Protein AF-A0A0S7YQW5-F1 (afdb_monomer)

Nearest PDB structures (foldseek):
  6kkk-assembly3_C  TM=7.101E-01  e=3.146E+00  Escherichia coli K-12

Structure (mmCIF, N/CA/C/O back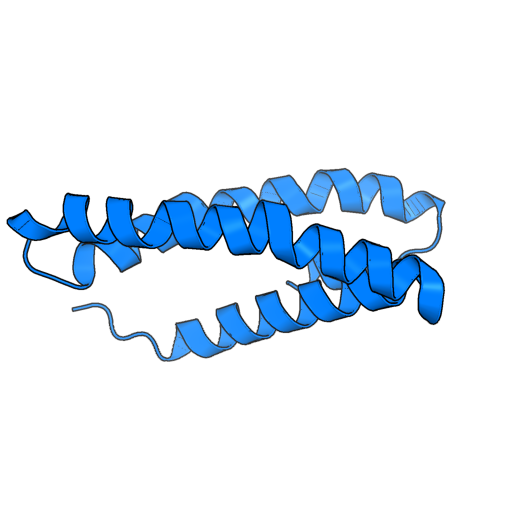bone):
data_AF-A0A0S7YQW5-F1
#
_entry.id   AF-A0A0S7YQW5-F1
#
loop_
_atom_site.group_PDB
_atom_site.id
_atom_site.type_symbol
_atom_site.label_atom_id
_atom_site.label_alt_id
_atom_site.label_comp_id
_atom_site.label_asym_id
_atom_site.label_entity_id
_atom_site.label_seq_id
_atom_site.pdbx_PDB_ins_code
_atom_site.Cartn_x
_atom_site.Cartn_y
_atom_site.Cartn_z
_atom_site.occupancy
_atom_site.B_iso_or_equiv
_atom_site.auth_seq_id
_atom_site.auth_comp_id
_atom_site.auth_asym_id
_atom_site.auth_atom_id
_atom_site.pdbx_PDB_model_num
ATOM 1 N N . GLY A 1 1 ? -4.977 -1.452 -5.600 1.00 94.31 1 GLY A N 1
ATOM 2 C CA . GLY A 1 1 ? -4.272 -2.709 -5.899 1.00 94.31 1 GLY A CA 1
ATOM 3 C C . GLY A 1 1 ? -4.097 -2.841 -7.389 1.00 94.31 1 GLY A C 1
ATOM 4 O O . GLY A 1 1 ? -3.115 -2.341 -7.913 1.00 94.31 1 GLY A O 1
ATOM 5 N N . ILE A 1 2 ? -5.094 -3.399 -8.074 1.00 95.75 2 ILE A N 1
ATOM 6 C CA . ILE A 1 2 ? -5.081 -3.626 -9.531 1.00 95.75 2 ILE A CA 1
ATOM 7 C C . ILE A 1 2 ? -4.706 -2.366 -10.329 1.00 95.75 2 ILE A C 1
ATOM 9 O O . ILE A 1 2 ? -3.815 -2.429 -11.166 1.00 95.75 2 ILE A O 1
ATOM 13 N N . THR A 1 3 ? -5.297 -1.206 -10.022 1.00 95.12 3 THR A N 1
ATOM 14 C CA . THR A 1 3 ? -4.968 0.055 -10.716 1.00 95.12 3 THR A CA 1
ATOM 15 C C . THR A 1 3 ? -3.536 0.546 -10.480 1.00 95.12 3 THR A C 1
ATOM 17 O O . THR A 1 3 ? -2.937 1.179 -11.345 1.00 95.12 3 THR A O 1
ATOM 20 N N . THR A 1 4 ? -2.949 0.215 -9.330 1.00 96.38 4 THR A N 1
ATOM 21 C CA . THR A 1 4 ? -1.532 0.462 -9.037 1.00 96.38 4 THR A CA 1
ATOM 22 C C . THR A 1 4 ? -0.645 -0.483 -9.851 1.00 96.38 4 THR A C 1
ATOM 24 O O . THR A 1 4 ? 0.324 -0.034 -10.450 1.00 96.38 4 THR A O 1
ATOM 27 N N . ILE A 1 5 ? -1.008 -1.768 -9.961 1.00 96.81 5 ILE A N 1
ATOM 28 C CA . ILE A 1 5 ? -0.292 -2.737 -10.810 1.00 96.81 5 ILE A CA 1
ATOM 29 C C . ILE A 1 5 ? -0.315 -2.277 -12.271 1.00 96.81 5 ILE A C 1
ATOM 31 O O . ILE A 1 5 ? 0.729 -2.223 -12.917 1.00 96.81 5 ILE A O 1
ATOM 35 N N . SER A 1 6 ? -1.486 -1.873 -12.778 1.00 93.69 6 SER A N 1
ATOM 36 C CA . SER A 1 6 ? -1.608 -1.388 -14.154 1.00 93.69 6 SER A CA 1
ATOM 37 C C . SER A 1 6 ? -0.763 -0.146 -14.419 1.00 93.69 6 SER A C 1
ATOM 39 O O . SER A 1 6 ? -0.312 0.026 -15.540 1.00 93.69 6 SER A O 1
ATOM 41 N N . MET A 1 7 ? -0.508 0.699 -13.415 1.00 93.88 7 MET A N 1
ATOM 42 C CA . MET A 1 7 ? 0.361 1.871 -13.567 1.00 93.88 7 MET A CA 1
ATOM 43 C C . MET A 1 7 ? 1.816 1.476 -13.846 1.00 93.88 7 MET A C 1
ATOM 45 O O . MET A 1 7 ? 2.458 2.108 -14.677 1.00 93.88 7 MET A O 1
ATOM 49 N N . GLY A 1 8 ? 2.318 0.420 -13.198 1.00 93.88 8 GLY A N 1
ATOM 50 C CA . GLY A 1 8 ? 3.659 -0.108 -13.466 1.00 93.88 8 GLY A CA 1
ATOM 51 C C . GLY A 1 8 ? 3.763 -0.861 -14.798 1.00 93.88 8 GLY A C 1
ATOM 52 O O . GLY A 1 8 ? 4.820 -0.854 -15.417 1.00 93.88 8 GLY A O 1
ATOM 53 N N . ALA A 1 9 ? 2.669 -1.473 -15.264 1.00 93.25 9 ALA A N 1
ATOM 54 C CA . ALA A 1 9 ? 2.620 -2.191 -16.543 1.00 93.25 9 ALA A CA 1
ATOM 55 C C . ALA A 1 9 ? 2.258 -1.301 -17.752 1.00 93.25 9 ALA A C 1
ATOM 57 O O . ALA A 1 9 ? 2.402 -1.723 -18.901 1.00 93.25 9 ALA A O 1
ATOM 58 N N . ALA A 1 10 ? 1.745 -0.090 -17.517 1.00 91.62 10 ALA A N 1
ATOM 59 C CA . ALA A 1 10 ? 1.245 0.790 -18.565 1.00 91.62 10 ALA A CA 1
ATOM 60 C C . ALA A 1 10 ? 2.387 1.377 -19.419 1.00 91.62 10 ALA A C 1
ATOM 62 O O . ALA A 1 10 ? 3.375 1.875 -18.877 1.00 91.62 10 ALA A O 1
ATOM 63 N N . PRO A 1 11 ? 2.244 1.421 -20.757 1.00 86.62 11 PRO A N 1
ATOM 64 C CA . PRO A 1 11 ? 3.191 2.130 -21.610 1.00 86.62 11 PRO A CA 1
ATOM 65 C C . PRO A 1 11 ? 3.033 3.651 -21.455 1.00 86.62 11 PRO A C 1
ATOM 67 O O . PRO A 1 11 ? 1.938 4.138 -21.177 1.00 86.62 11 PRO A O 1
ATOM 70 N N . GLY A 1 12 ? 4.109 4.415 -21.686 1.00 82.38 12 GLY A N 1
ATOM 71 C CA . GLY A 1 12 ? 4.283 5.807 -21.222 1.00 82.38 12 GLY A CA 1
ATOM 72 C C . GLY A 1 12 ? 3.080 6.759 -21.337 1.00 82.38 12 GLY A C 1
ATOM 73 O O . GLY A 1 12 ? 2.796 7.490 -20.393 1.00 82.38 12 GLY A O 1
ATOM 74 N N . ARG A 1 13 ? 2.306 6.724 -22.433 1.00 86.69 13 ARG A N 1
ATOM 75 C CA . ARG A 1 13 ? 1.114 7.588 -22.595 1.00 86.69 13 ARG A CA 1
ATOM 76 C C . ARG A 1 13 ? -0.028 7.272 -21.613 1.00 86.69 13 ARG A C 1
ATOM 78 O O . ARG A 1 13 ? -0.799 8.156 -21.263 1.00 86.69 13 ARG A O 1
ATOM 85 N N . TRP A 1 14 ? -0.150 6.015 -21.189 1.00 89.94 14 TRP A N 1
ATOM 86 C CA . TRP A 1 14 ? -1.216 5.531 -20.306 1.00 89.94 14 TRP A CA 1
ATOM 87 C C . TRP A 1 14 ? -0.882 5.702 -18.825 1.00 89.94 14 TRP A C 1
ATOM 89 O O . TRP A 1 14 ? -1.793 5.736 -17.999 1.00 89.94 14 TRP A O 1
ATOM 99 N N . VAL A 1 15 ? 0.402 5.871 -18.491 1.00 89.94 15 VAL A N 1
ATOM 100 C CA . VAL A 1 15 ? 0.850 6.142 -17.118 1.00 89.94 15 VAL A CA 1
ATOM 101 C C . VAL A 1 15 ? 0.200 7.418 -16.593 1.00 89.94 15 VAL A C 1
ATOM 103 O O . VAL A 1 15 ? -0.288 7.424 -15.469 1.00 89.94 15 VAL A O 1
ATOM 106 N N . LEU A 1 16 ? 0.097 8.462 -17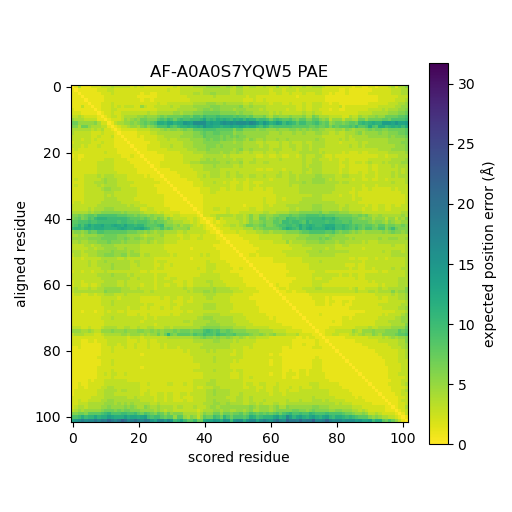.425 1.00 89.94 16 LEU A N 1
ATOM 107 C CA . LEU A 1 16 ? -0.553 9.717 -17.047 1.00 89.94 16 LEU A CA 1
ATOM 108 C C . LEU A 1 16 ? -1.996 9.488 -16.579 1.00 89.94 16 LEU A C 1
ATOM 110 O O . LEU A 1 16 ? -2.364 9.902 -15.485 1.00 89.94 16 LEU A O 1
ATOM 114 N N . ALA A 1 17 ? -2.794 8.769 -17.371 1.00 90.19 17 ALA A N 1
ATOM 115 C CA . ALA A 1 17 ? -4.167 8.435 -17.004 1.00 90.19 17 ALA A CA 1
ATOM 116 C C . ALA A 1 17 ? -4.224 7.595 -15.716 1.00 90.19 17 ALA A C 1
ATOM 118 O O . ALA A 1 17 ? -5.025 7.877 -14.825 1.00 90.19 17 ALA A O 1
ATOM 119 N N . ALA A 1 18 ? -3.342 6.599 -15.579 1.00 90.06 18 ALA A N 1
ATOM 120 C CA . ALA A 1 18 ? -3.276 5.754 -14.390 1.00 90.06 18 ALA A CA 1
ATOM 121 C C . ALA A 1 18 ? -2.932 6.548 -13.116 1.00 90.06 18 ALA A C 1
ATOM 123 O O . ALA A 1 18 ? -3.531 6.295 -12.071 1.00 90.06 18 ALA A O 1
ATOM 124 N N . VAL A 1 19 ? -2.029 7.532 -13.201 1.00 91.00 19 VAL A N 1
ATOM 125 C CA . VAL A 1 19 ? -1.636 8.413 -12.085 1.00 91.00 19 VAL A CA 1
ATOM 126 C C . VAL A 1 19 ? -2.808 9.255 -11.577 1.00 91.00 19 VAL A C 1
ATOM 128 O O . VAL A 1 19 ? -2.875 9.522 -10.382 1.00 91.00 19 VAL A O 1
ATOM 131 N N . PHE A 1 20 ? -3.769 9.616 -12.432 1.00 92.69 20 PHE A N 1
ATOM 132 C CA . PHE A 1 20 ? -4.996 10.292 -11.993 1.00 92.69 20 PHE A CA 1
ATOM 133 C C . PHE A 1 20 ? -6.052 9.319 -11.458 1.00 92.69 20 PHE A C 1
ATOM 135 O O . PHE A 1 20 ? -6.658 9.574 -10.419 1.00 92.69 20 PHE A O 1
ATOM 142 N N . VAL A 1 21 ? -6.268 8.184 -12.129 1.00 93.12 21 VAL A N 1
ATOM 143 C CA . VAL A 1 21 ? -7.302 7.202 -11.746 1.00 93.12 21 VAL A CA 1
ATOM 144 C C . VAL A 1 21 ? -6.981 6.510 -10.420 1.00 93.12 21 VAL A C 1
ATOM 146 O O . VAL A 1 21 ? -7.876 6.235 -9.620 1.00 93.12 21 VAL A O 1
ATOM 149 N N . GLN A 1 22 ? -5.711 6.207 -10.165 1.00 95.06 22 GLN A N 1
ATOM 150 C CA . GLN A 1 22 ? -5.310 5.470 -8.972 1.00 95.06 22 GLN A CA 1
ATOM 151 C C . GLN A 1 22 ? -5.685 6.178 -7.652 1.00 95.06 22 GLN A C 1
ATOM 153 O O . GLN A 1 22 ? -6.311 5.512 -6.821 1.00 95.06 22 GLN A O 1
ATOM 158 N N . PRO A 1 23 ? -5.394 7.476 -7.430 1.00 93.88 23 PRO A N 1
ATOM 159 C CA . PRO A 1 23 ? -5.777 8.172 -6.201 1.00 93.88 23 PRO A CA 1
ATOM 160 C C . PRO A 1 23 ? -7.294 8.364 -6.060 1.00 93.88 23 PRO A C 1
ATOM 162 O O . PRO A 1 23 ? -7.804 8.248 -4.944 1.00 93.88 23 PRO A O 1
ATOM 165 N N . LEU A 1 24 ? -8.026 8.563 -7.169 1.00 94.88 24 LEU A N 1
ATOM 166 C CA . LEU A 1 24 ? -9.499 8.630 -7.180 1.00 94.88 24 LEU A CA 1
ATOM 167 C C . LEU A 1 24 ? -10.130 7.370 -6.574 1.00 94.88 24 LEU A C 1
ATOM 169 O O . LEU A 1 24 ? -11.100 7.457 -5.830 1.00 94.88 24 LEU A O 1
ATOM 173 N N . LEU A 1 25 ? -9.564 6.198 -6.860 1.00 93.81 25 LEU A N 1
ATOM 174 C CA . LEU A 1 25 ? -10.039 4.934 -6.297 1.00 93.81 25 LEU A CA 1
ATOM 175 C C . LEU A 1 25 ? -9.465 4.664 -4.905 1.00 93.81 25 LEU A C 1
ATOM 177 O O . LEU A 1 25 ? -10.146 4.094 -4.055 1.00 93.81 25 LEU A O 1
ATOM 181 N N . ALA A 1 26 ? -8.214 5.057 -4.659 1.00 93.56 26 ALA A N 1
ATOM 182 C CA . ALA A 1 26 ? -7.566 4.840 -3.371 1.00 93.56 26 ALA A CA 1
ATOM 183 C C . ALA A 1 26 ? -8.275 5.594 -2.241 1.00 93.56 26 ALA A C 1
ATOM 185 O O . ALA A 1 26 ? -8.432 5.044 -1.153 1.00 93.56 26 ALA A O 1
ATOM 186 N N . VAL A 1 27 ? -8.757 6.817 -2.492 1.00 94.69 27 VAL A N 1
ATOM 187 C CA . VAL A 1 27 ? -9.419 7.619 -1.453 1.00 94.69 27 VAL A CA 1
ATOM 188 C C . VAL A 1 27 ? -10.730 6.986 -0.966 1.00 94.69 27 VAL A C 1
ATOM 190 O O . VAL A 1 27 ? -11.097 7.131 0.200 1.00 94.69 27 VAL A O 1
ATOM 193 N N . CYS A 1 28 ? -11.403 6.195 -1.806 1.00 94.00 28 CYS A N 1
ATOM 194 C CA . CYS A 1 28 ? -12.608 5.459 -1.419 1.00 94.00 28 CYS A CA 1
ATOM 195 C C . CYS A 1 28 ? -12.349 4.410 -0.325 1.00 94.00 28 CYS A C 1
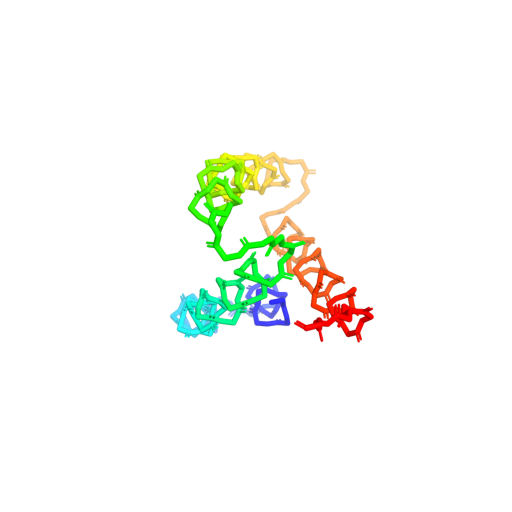ATOM 197 O O . CYS A 1 28 ? -13.291 3.952 0.320 1.00 94.00 28 CYS A O 1
ATOM 199 N N . PHE A 1 29 ? -11.087 4.045 -0.076 1.00 91.75 29 PHE A N 1
ATOM 200 C CA . PHE A 1 29 ? -10.731 3.168 1.032 1.00 91.75 29 PHE A CA 1
ATOM 201 C C . PHE A 1 29 ? -10.918 3.840 2.398 1.00 91.75 29 PHE A C 1
ATOM 203 O O . PHE A 1 29 ? -11.277 3.148 3.346 1.00 91.75 29 PHE A O 1
ATOM 210 N N . PHE A 1 30 ? -10.724 5.161 2.527 1.00 90.69 30 PHE A N 1
ATOM 211 C CA . PHE A 1 30 ? -10.768 5.825 3.838 1.00 90.69 30 PHE A CA 1
ATOM 212 C C . PHE A 1 30 ? -12.114 5.635 4.560 1.00 90.69 30 PHE A C 1
ATOM 214 O O . PHE A 1 30 ? -12.089 5.173 5.703 1.00 90.69 30 PHE A O 1
ATOM 221 N N . PRO A 1 31 ? -13.287 5.888 3.938 1.00 93.19 31 PRO A N 1
ATOM 222 C CA . PRO A 1 31 ? -14.572 5.641 4.594 1.00 93.19 31 PRO A CA 1
ATOM 223 C C . PRO A 1 31 ? -14.755 4.183 5.041 1.00 93.19 31 PRO A C 1
ATOM 225 O O . PRO A 1 31 ? -15.149 3.931 6.179 1.00 93.19 31 PRO A O 1
ATOM 228 N N . ALA A 1 32 ? -14.432 3.218 4.175 1.00 93.25 32 ALA A N 1
ATOM 229 C CA . ALA A 1 32 ? -14.581 1.795 4.477 1.00 93.25 32 ALA A CA 1
ATOM 230 C C . ALA A 1 32 ? -13.614 1.328 5.580 1.00 93.25 32 ALA A C 1
ATOM 232 O O . ALA A 1 32 ? -14.016 0.625 6.508 1.00 93.25 32 ALA A O 1
ATOM 233 N N . GLY A 1 33 ? -12.353 1.760 5.516 1.00 93.38 33 GLY A N 1
ATOM 234 C CA . GLY A 1 33 ? -11.322 1.451 6.501 1.00 93.38 33 GLY A CA 1
ATOM 235 C C . GLY A 1 33 ? -11.649 2.024 7.878 1.00 93.38 33 GLY A C 1
ATOM 236 O O . GLY A 1 33 ? -11.574 1.305 8.872 1.00 93.38 33 GLY A O 1
ATOM 237 N N . PHE A 1 34 ? -12.097 3.281 7.954 1.00 92.88 34 PHE A N 1
ATOM 238 C CA . PHE A 1 34 ? -12.529 3.877 9.221 1.00 92.88 34 PHE A CA 1
ATOM 239 C C . PHE A 1 34 ? -13.783 3.210 9.787 1.00 92.88 34 PHE A C 1
ATOM 241 O O . PHE A 1 34 ? -13.860 2.984 10.997 1.00 92.88 34 PHE A O 1
ATOM 248 N N . ALA A 1 35 ? -14.742 2.838 8.933 1.00 92.94 35 ALA A N 1
ATOM 249 C CA . ALA A 1 35 ? -15.913 2.083 9.362 1.00 92.94 35 ALA A CA 1
ATOM 250 C C . ALA A 1 35 ? -15.509 0.740 9.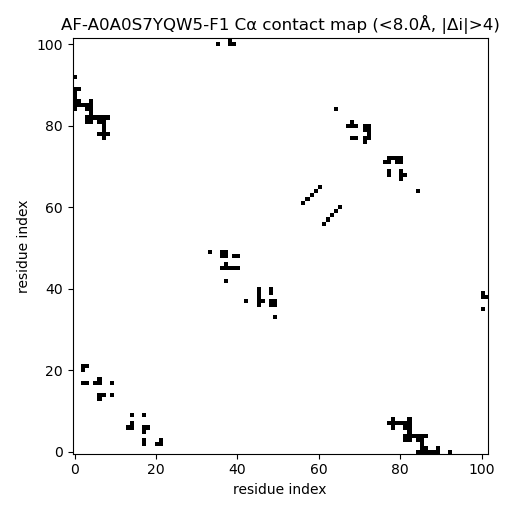989 1.00 92.94 35 ALA A C 1
ATOM 252 O O . ALA A 1 35 ? -15.980 0.417 11.081 1.00 92.94 35 ALA A O 1
ATOM 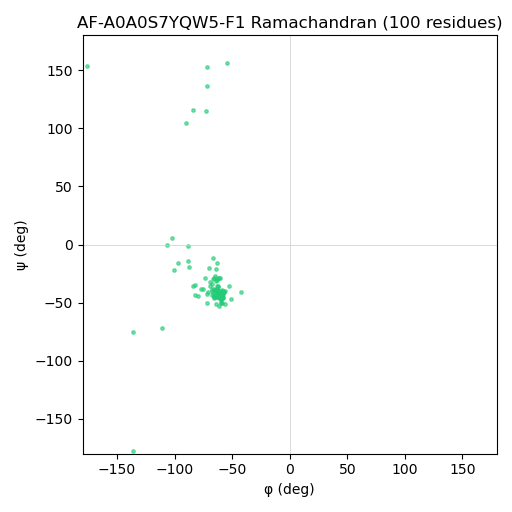253 N N . ALA A 1 36 ? -14.591 -0.000 9.360 1.00 93.25 36 ALA A N 1
ATOM 254 C CA . ALA A 1 36 ? -14.053 -1.240 9.913 1.00 93.25 36 ALA A CA 1
ATOM 255 C C . ALA A 1 36 ? -13.321 -1.007 11.247 1.00 93.25 36 ALA A C 1
ATOM 257 O O . ALA A 1 36 ? -13.585 -1.699 12.230 1.00 93.25 36 ALA A O 1
ATOM 258 N N . LEU A 1 37 ? -12.467 0.018 11.316 1.00 92.44 37 LEU A N 1
ATOM 259 C CA . LEU A 1 37 ? -11.686 0.345 12.510 1.00 92.44 37 LEU A CA 1
ATOM 260 C C . LEU A 1 37 ? -12.570 0.712 13.712 1.00 92.44 37 LEU A C 1
ATOM 262 O O . LEU A 1 37 ? -12.288 0.321 14.844 1.00 92.44 37 LEU A O 1
ATOM 266 N N . SER A 1 38 ? -13.697 1.386 13.464 1.00 91.25 38 SER A N 1
ATOM 267 C CA . SER A 1 38 ? -14.674 1.757 14.495 1.00 91.25 38 SER A CA 1
ATOM 268 C C . SER A 1 38 ? -15.406 0.569 15.142 1.00 91.25 38 SER A C 1
ATOM 270 O O . SER A 1 38 ? -16.090 0.752 16.154 1.00 91.25 38 SER A O 1
ATOM 272 N N . ARG A 1 39 ? -15.277 -0.634 14.563 1.00 91.44 39 ARG A N 1
ATOM 273 C CA . ARG A 1 39 ? -15.914 -1.878 15.028 1.00 91.44 39 ARG A CA 1
ATOM 274 C C . ARG A 1 39 ? -14.941 -2.859 15.687 1.00 91.44 39 ARG A C 1
ATOM 276 O O . ARG A 1 39 ? -15.368 -3.919 16.128 1.00 91.44 39 ARG A O 1
ATOM 283 N N . ILE A 1 40 ? -13.650 -2.527 15.773 1.00 89.94 40 ILE A N 1
ATOM 284 C CA . ILE A 1 40 ? -12.647 -3.412 16.394 1.00 89.94 40 ILE A CA 1
ATOM 285 C C . ILE A 1 40 ? -12.842 -3.516 17.913 1.00 89.94 40 ILE A C 1
ATOM 287 O O . ILE A 1 40 ? -12.622 -4.576 18.492 1.00 89.94 40 ILE A O 1
ATOM 291 N N . GLY A 1 41 ? -13.251 -2.424 18.561 1.00 86.75 41 GLY A N 1
ATOM 292 C CA . GLY A 1 41 ? -13.431 -2.356 20.010 1.00 86.75 41 GLY A CA 1
ATOM 293 C C . GLY A 1 41 ? -14.724 -1.645 20.418 1.00 86.75 41 GLY A C 1
ATOM 294 O O . GLY A 1 41 ? -15.504 -1.230 19.555 1.00 86.75 41 GLY A O 1
ATOM 295 N N . PRO A 1 42 ? -14.964 -1.490 21.732 1.00 88.44 42 PRO A N 1
ATOM 296 C CA . PRO A 1 42 ? -16.115 -0.761 22.258 1.00 88.44 42 PRO A CA 1
ATOM 297 C C . PRO A 1 42 ? -16.214 0.666 21.705 1.00 88.44 42 PRO A C 1
ATOM 299 O O . PRO A 1 42 ? -15.215 1.284 21.335 1.00 88.44 42 PRO A O 1
ATOM 302 N N . SER A 1 43 ? -17.419 1.241 21.711 1.00 87.50 43 SER A N 1
ATOM 303 C CA . SER A 1 43 ? -17.670 2.602 21.207 1.00 87.50 43 SER A CA 1
ATOM 304 C C . SER A 1 43 ? -16.739 3.659 21.815 1.00 87.50 43 SER A C 1
ATOM 306 O O . SER A 1 43 ? -16.296 4.558 21.100 1.00 87.50 43 SER A O 1
ATOM 308 N N . GLY A 1 44 ? -16.381 3.512 23.095 1.00 90.81 44 GLY A N 1
ATOM 309 C CA . GLY A 1 44 ? -15.460 4.406 23.801 1.00 90.81 44 GLY A CA 1
ATOM 310 C C . GLY A 1 44 ? -13.992 4.323 23.357 1.00 90.81 44 GLY A C 1
ATOM 311 O O . GLY A 1 44 ? -13.251 5.276 23.568 1.00 90.81 44 GLY A O 1
ATOM 312 N N . SER A 1 45 ? -13.555 3.235 22.709 1.00 92.06 45 SER A N 1
ATOM 313 C CA . SER A 1 45 ? -12.156 3.050 22.286 1.00 92.06 45 SER A CA 1
ATOM 314 C C . SER A 1 45 ? -11.920 3.310 20.795 1.00 92.06 45 SER A C 1
ATOM 316 O O . SER A 1 45 ? -10.813 3.098 20.302 1.00 92.06 45 SER A O 1
ATOM 318 N N . ARG A 1 46 ? -12.934 3.770 20.052 1.00 92.19 46 ARG A N 1
ATOM 319 C CA . ARG A 1 46 ? -12.830 4.025 18.603 1.00 92.19 46 ARG A CA 1
ATOM 320 C C . ARG A 1 46 ? -11.741 5.039 18.264 1.00 92.19 46 ARG A C 1
ATOM 322 O O . ARG A 1 46 ? -10.922 4.783 17.387 1.00 92.19 46 ARG A O 1
ATOM 329 N N . ASN A 1 47 ? -11.696 6.151 19.000 1.00 92.31 47 ASN A N 1
ATOM 330 C CA . ASN A 1 47 ? -10.680 7.187 18.799 1.00 92.31 47 ASN A CA 1
ATOM 331 C C . ASN A 1 47 ? -9.272 6.656 19.090 1.00 92.31 47 ASN A C 1
ATOM 333 O O . ASN A 1 47 ? -8.340 6.998 18.375 1.00 92.31 47 ASN A O 1
ATOM 337 N N . LEU A 1 48 ? -9.120 5.767 20.077 1.00 93.44 48 LEU A N 1
ATOM 338 C CA . LEU A 1 48 ? -7.840 5.118 20.362 1.00 93.44 48 LEU A CA 1
ATOM 339 C C . LEU A 1 48 ? -7.405 4.203 19.207 1.00 93.44 48 LEU A C 1
ATOM 341 O O . LEU A 1 48 ? -6.254 4.265 18.783 1.00 93.44 48 LEU A O 1
ATOM 345 N N . ALA A 1 49 ? -8.323 3.402 18.655 1.00 93.19 49 ALA A N 1
ATOM 346 C CA . ALA A 1 49 ? -8.032 2.547 17.503 1.00 93.19 49 ALA A CA 1
ATOM 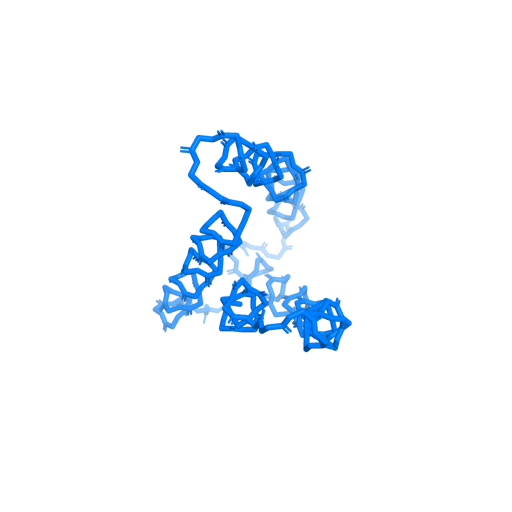347 C C . ALA A 1 49 ? -7.571 3.368 16.286 1.00 93.19 49 ALA A C 1
ATOM 349 O O . ALA A 1 49 ? -6.571 3.025 15.653 1.00 93.19 49 ALA A O 1
ATOM 350 N N . VAL A 1 50 ? -8.248 4.487 15.999 1.00 93.81 50 VAL A N 1
ATOM 351 C CA . VAL A 1 50 ? -7.856 5.437 14.942 1.00 93.81 50 VAL A CA 1
ATOM 352 C C . VAL A 1 50 ? -6.473 6.026 15.219 1.00 93.81 50 VAL A C 1
ATOM 354 O O . VAL A 1 50 ? -5.589 5.921 14.368 1.00 93.81 50 VAL A O 1
ATOM 357 N N . SER A 1 51 ? -6.255 6.583 16.410 1.00 94.19 51 SER A N 1
ATOM 358 C CA . SER A 1 51 ? -5.002 7.254 16.768 1.00 94.19 51 SER A CA 1
ATOM 359 C C . SER A 1 51 ? -3.786 6.332 16.767 1.00 94.19 51 SER A C 1
ATOM 361 O O . SER A 1 51 ? -2.689 6.801 16.497 1.00 94.19 51 SER A O 1
ATOM 363 N N . LEU A 1 52 ? -3.950 5.035 17.040 1.00 94.25 52 LEU A N 1
ATOM 364 C CA . LEU A 1 52 ? -2.847 4.071 16.961 1.00 94.25 52 LEU A CA 1
ATOM 365 C C . LEU A 1 52 ? -2.600 3.583 15.529 1.00 94.25 52 LEU A C 1
ATOM 367 O O . LEU A 1 52 ? -1.458 3.355 15.139 1.00 94.25 52 LEU A O 1
ATOM 371 N N . THR A 1 53 ? -3.657 3.439 14.731 1.00 94.94 53 THR A N 1
ATOM 372 C CA . THR A 1 53 ? -3.548 2.863 13.384 1.00 94.94 53 THR A CA 1
ATOM 373 C C . THR A 1 53 ? -3.025 3.872 12.369 1.00 94.94 53 THR A C 1
ATOM 375 O O . THR A 1 53 ? -2.166 3.543 11.553 1.00 94.94 53 THR A O 1
ATOM 378 N N . ILE A 1 54 ? -3.534 5.105 12.398 1.00 95.06 54 ILE A N 1
ATOM 379 C CA . ILE A 1 54 ? -3.270 6.089 11.344 1.00 95.06 54 ILE A CA 1
ATOM 380 C C . ILE A 1 54 ? -1.798 6.522 11.281 1.00 95.06 54 ILE A C 1
ATOM 382 O O . ILE A 1 54 ? -1.248 6.486 10.182 1.00 95.06 54 ILE A O 1
ATOM 386 N N . PRO A 1 55 ? -1.101 6.840 12.387 1.00 95.94 55 PRO A N 1
ATOM 387 C CA . PRO A 1 55 ? 0.322 7.179 12.326 1.00 95.94 55 PRO A CA 1
ATOM 388 C C . PRO A 1 55 ? 1.171 6.063 11.714 1.00 95.94 55 PRO A C 1
ATOM 390 O O . PRO A 1 55 ? 2.006 6.326 10.852 1.00 95.94 55 PRO A O 1
ATOM 393 N N . ILE A 1 56 ? 0.912 4.807 12.092 1.00 96.44 56 ILE A N 1
ATOM 394 C CA . ILE A 1 56 ? 1.616 3.644 11.536 1.00 96.44 56 ILE A CA 1
ATOM 395 C C . ILE A 1 56 ? 1.300 3.501 10.043 1.00 96.44 56 ILE A C 1
ATOM 397 O O . ILE A 1 56 ? 2.209 3.306 9.238 1.00 96.44 56 ILE A O 1
ATOM 401 N N . ALA A 1 57 ? 0.032 3.657 9.652 1.00 95.00 57 ALA A N 1
ATOM 402 C CA . ALA A 1 57 ? -0.371 3.610 8.251 1.00 95.00 57 ALA A CA 1
ATOM 403 C C . ALA A 1 57 ? 0.322 4.695 7.407 1.00 95.00 57 ALA A C 1
ATOM 405 O O . ALA A 1 57 ? 0.759 4.404 6.296 1.00 95.00 57 ALA A O 1
ATOM 406 N N . PHE A 1 58 ? 0.480 5.916 7.930 1.00 94.00 58 PHE A N 1
ATOM 407 C CA . PHE A 1 58 ? 1.197 6.999 7.249 1.00 94.00 58 PHE A CA 1
ATOM 408 C C . PHE A 1 58 ? 2.708 6.763 7.186 1.00 94.00 58 PHE A C 1
ATOM 410 O O . PHE A 1 58 ? 3.305 6.997 6.138 1.00 94.00 58 PHE A O 1
ATOM 417 N N . LEU A 1 59 ? 3.332 6.259 8.254 1.00 97.12 59 LEU A N 1
ATOM 418 C CA . LEU A 1 59 ? 4.758 5.912 8.244 1.00 97.12 59 LEU A CA 1
ATOM 419 C C . LEU A 1 59 ? 5.063 4.819 7.214 1.00 97.12 59 LEU A C 1
ATOM 421 O O . LEU A 1 59 ? 6.030 4.923 6.458 1.00 97.12 59 LEU A O 1
ATOM 425 N N . LEU A 1 60 ? 4.219 3.789 7.139 1.00 96.19 60 LEU A N 1
ATOM 426 C CA . LEU A 1 60 ? 4.385 2.715 6.164 1.00 96.19 60 LEU A CA 1
ATOM 427 C C . LEU A 1 60 ? 4.045 3.182 4.745 1.00 96.19 60 LEU A C 1
ATOM 429 O O . LEU A 1 60 ? 4.840 2.988 3.830 1.00 96.19 60 LEU A O 1
ATOM 433 N N . GLY A 1 61 ? 2.887 3.813 4.552 1.00 94.56 61 GLY A N 1
ATOM 434 C CA . GLY A 1 61 ? 2.384 4.196 3.233 1.00 94.56 61 GLY A CA 1
ATOM 435 C C . GLY A 1 61 ? 3.085 5.406 2.616 1.00 94.56 61 GLY A C 1
ATOM 436 O O . GLY A 1 61 ? 3.319 5.419 1.414 1.00 94.56 61 GLY A O 1
ATOM 437 N N . GLY A 1 62 ? 3.422 6.414 3.421 1.00 93.06 62 GLY A N 1
ATOM 438 C CA . GLY A 1 62 ? 4.091 7.643 2.982 1.00 93.06 62 GLY A CA 1
ATOM 439 C C . GLY A 1 62 ? 5.609 7.640 3.172 1.00 93.06 62 GLY A C 1
ATOM 440 O O . GLY A 1 62 ? 6.284 8.466 2.569 1.00 93.06 62 GLY A O 1
ATOM 441 N N . GLY A 1 63 ? 6.151 6.726 3.984 1.00 95.56 63 GLY A N 1
ATOM 442 C CA . GLY A 1 63 ? 7.591 6.590 4.224 1.00 95.56 63 GLY A CA 1
ATOM 443 C C . GLY A 1 63 ? 8.168 5.311 3.622 1.00 95.56 63 GLY A C 1
ATOM 444 O O . GLY A 1 63 ? 8.878 5.354 2.620 1.00 95.56 63 GLY A O 1
ATOM 445 N N . ALA A 1 64 ? 7.853 4.158 4.218 1.00 97.19 64 ALA A N 1
ATOM 446 C CA . ALA A 1 64 ? 8.472 2.884 3.840 1.00 97.19 64 ALA A CA 1
ATOM 447 C C . ALA A 1 64 ? 8.180 2.476 2.385 1.00 97.19 64 ALA A C 1
ATOM 449 O O . ALA A 1 64 ? 9.081 2.019 1.685 1.00 97.19 64 ALA A O 1
ATOM 450 N N . VAL A 1 65 ? 6.942 2.658 1.916 1.00 97.50 65 VAL A N 1
ATOM 451 C CA . VAL A 1 65 ? 6.532 2.315 0.547 1.00 97.50 65 VAL A CA 1
ATOM 452 C C . VAL A 1 65 ? 7.275 3.159 -0.501 1.00 97.50 65 VAL A C 1
ATOM 454 O O . VAL A 1 65 ? 7.867 2.556 -1.397 1.00 97.50 65 VAL A O 1
ATOM 457 N N . PRO A 1 66 ? 7.331 4.504 -0.414 1.00 96.56 66 PRO A N 1
ATOM 458 C CA . PRO A 1 66 ? 8.150 5.304 -1.324 1.00 96.56 66 PRO A CA 1
ATOM 459 C C . PRO A 1 66 ? 9.634 4.936 -1.290 1.00 96.56 66 PRO A C 1
ATOM 461 O O . PRO A 1 66 ? 10.235 4.800 -2.353 1.00 96.56 66 PRO A O 1
ATOM 464 N N . SER A 1 67 ? 10.207 4.696 -0.106 1.00 97.75 67 SER A N 1
ATOM 465 C CA . SER A 1 67 ? 11.603 4.253 0.021 1.00 97.75 67 SER A CA 1
ATOM 466 C C . SER A 1 67 ? 11.850 2.909 -0.669 1.00 97.75 67 SER A C 1
ATOM 468 O O . SER A 1 67 ? 12.847 2.755 -1.369 1.00 97.75 67 SER A O 1
ATOM 470 N N . LEU A 1 68 ? 10.930 1.948 -0.526 1.00 97.75 68 LEU A N 1
ATOM 471 C CA . LEU A 1 68 ? 10.996 0.658 -1.214 1.00 97.75 68 LEU A CA 1
ATOM 472 C C . LEU A 1 68 ? 10.915 0.824 -2.736 1.00 97.75 68 LEU A C 1
ATOM 474 O O . LEU A 1 68 ? 11.697 0.208 -3.455 1.00 97.75 68 LEU A O 1
ATOM 478 N N . ILE A 1 69 ? 9.986 1.648 -3.232 1.00 97.81 69 ILE A N 1
ATOM 479 C CA . ILE A 1 69 ? 9.857 1.922 -4.670 1.00 97.81 69 ILE A CA 1
ATOM 480 C C . ILE A 1 69 ? 11.139 2.574 -5.202 1.00 97.81 69 ILE A C 1
ATOM 482 O O . ILE A 1 69 ? 11.615 2.166 -6.258 1.00 97.81 69 ILE A O 1
ATOM 486 N N . GLY A 1 70 ? 11.706 3.539 -4.471 1.00 97.81 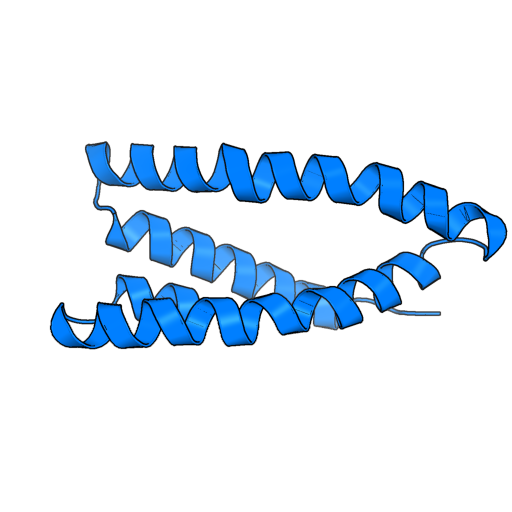70 GLY A N 1
ATOM 487 C CA . GLY A 1 70 ? 12.969 4.191 -4.819 1.00 97.81 70 GLY A CA 1
ATOM 488 C C . GLY A 1 70 ? 14.125 3.196 -4.902 1.00 97.81 70 GLY A C 1
ATOM 489 O O . GLY A 1 70 ? 14.769 3.105 -5.941 1.00 97.81 70 GLY A O 1
ATOM 490 N N . LEU A 1 71 ? 14.301 2.363 -3.870 1.00 98.25 71 LEU A N 1
ATOM 491 C CA . LEU A 1 71 ? 15.323 1.313 -3.856 1.00 98.25 71 LEU A CA 1
ATOM 492 C C . LEU A 1 71 ? 15.153 0.340 -5.031 1.00 98.25 71 LEU A C 1
ATOM 494 O O . LEU A 1 71 ? 16.124 0.001 -5.701 1.00 98.25 71 LEU A O 1
ATOM 498 N N . MET A 1 72 ? 13.922 -0.103 -5.314 1.00 98.06 72 MET A N 1
ATOM 499 C CA . MET A 1 72 ? 13.654 -0.949 -6.480 1.00 98.06 72 MET A CA 1
ATOM 500 C C . MET A 1 72 ? 13.942 -0.231 -7.799 1.00 98.06 72 MET A C 1
ATOM 502 O O . MET A 1 72 ? 14.342 -0.894 -8.751 1.00 98.06 72 MET A O 1
ATOM 506 N N . GLY A 1 73 ? 13.764 1.090 -7.857 1.00 97.75 73 GLY A N 1
ATOM 507 C CA . GLY A 1 73 ? 14.170 1.937 -8.976 1.00 97.75 73 GLY A CA 1
ATOM 508 C C . GLY A 1 73 ? 15.661 1.839 -9.285 1.00 97.75 73 GLY A C 1
ATOM 509 O O . GLY A 1 73 ? 16.013 1.730 -10.458 1.00 97.75 73 GLY A O 1
ATOM 510 N N . ASP A 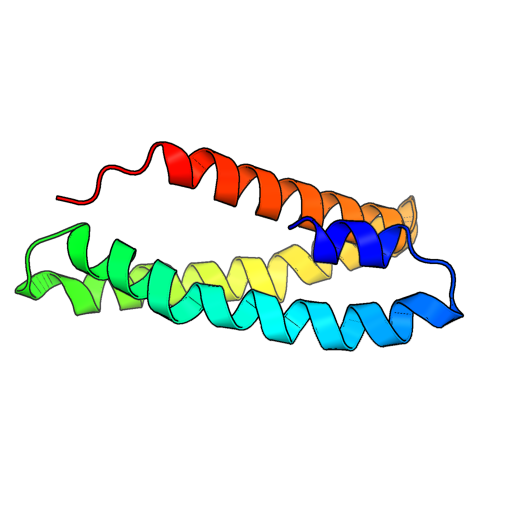1 74 ? 16.497 1.787 -8.248 1.00 97.44 74 ASP A N 1
ATOM 511 C CA . ASP A 1 74 ? 17.955 1.709 -8.378 1.00 97.44 74 ASP A CA 1
ATOM 512 C C . ASP A 1 74 ? 18.450 0.302 -8.751 1.00 97.44 74 ASP A C 1
ATOM 514 O O . ASP A 1 74 ? 19.388 0.166 -9.535 1.00 97.44 74 ASP A O 1
ATOM 518 N N . VAL A 1 75 ? 17.836 -0.755 -8.198 1.00 97.19 75 VAL A N 1
ATOM 519 C CA . VAL A 1 75 ? 18.343 -2.137 -8.352 1.00 97.19 75 VAL A CA 1
ATOM 520 C C . VAL A 1 75 ? 17.620 -2.990 -9.401 1.00 97.19 75 VAL A C 1
ATOM 522 O O . VAL A 1 75 ? 18.179 -3.985 -9.857 1.00 97.19 75 VAL A O 1
ATOM 525 N N . VAL A 1 76 ? 16.376 -2.658 -9.766 1.00 96.06 76 VAL A N 1
ATOM 526 C CA . VAL A 1 76 ? 15.543 -3.458 -10.688 1.00 96.06 76 VAL A CA 1
ATOM 527 C C . VAL A 1 76 ? 14.832 -2.566 -11.708 1.00 96.06 76 VAL A C 1
ATOM 529 O O . VAL A 1 76 ? 15.179 -2.564 -12.883 1.00 96.06 76 VAL A O 1
ATOM 532 N N . SER A 1 77 ? 13.783 -1.860 -11.284 1.00 96.62 77 SER A N 1
ATOM 533 C CA . SER A 1 77 ? 13.080 -0.808 -12.024 1.00 96.62 77 SER A CA 1
ATOM 534 C C . SER A 1 77 ? 11.991 -0.186 -11.142 1.00 96.62 77 SER A C 1
ATOM 536 O O . SER A 1 77 ? 11.392 -0.855 -10.294 1.00 96.62 77 SER A O 1
ATOM 538 N N . PHE A 1 78 ? 11.639 1.074 -11.415 1.00 95.44 78 PHE A N 1
ATOM 539 C CA . PHE A 1 78 ? 10.502 1.741 -10.767 1.00 95.44 78 PHE A CA 1
ATOM 540 C C . PHE A 1 78 ? 9.178 0.994 -10.992 1.00 95.44 78 PHE A C 1
ATOM 542 O O . PHE A 1 78 ? 8.370 0.859 -10.072 1.00 95.44 78 PHE A O 1
ATOM 549 N N . ALA A 1 79 ? 8.968 0.472 -12.205 1.00 95.94 79 ALA A N 1
ATOM 550 C CA . ALA A 1 79 ? 7.772 -0.283 -12.566 1.00 95.94 79 ALA A CA 1
ATOM 551 C C . ALA A 1 79 ? 7.584 -1.522 -11.677 1.00 95.94 79 ALA A C 1
ATOM 553 O O . ALA A 1 79 ? 6.482 -1.759 -11.181 1.00 95.94 79 ALA A O 1
ATOM 554 N N . ALA A 1 80 ? 8.658 -2.281 -11.426 1.00 97.19 80 ALA A N 1
ATOM 555 C CA . ALA A 1 80 ? 8.618 -3.450 -10.551 1.00 97.19 80 ALA A CA 1
ATOM 556 C C . ALA A 1 80 ? 8.230 -3.080 -9.112 1.00 97.19 80 ALA A C 1
ATOM 558 O O . ALA A 1 80 ? 7.363 -3.737 -8.533 1.00 97.19 80 ALA A O 1
ATOM 559 N N . GLY A 1 81 ? 8.792 -1.995 -8.567 1.00 97.81 81 GLY A N 1
ATOM 560 C CA . GLY A 1 81 ? 8.425 -1.487 -7.241 1.00 97.81 81 GLY A CA 1
ATOM 561 C C . GLY A 1 81 ? 6.946 -1.104 -7.140 1.00 97.81 81 GLY A C 1
ATOM 562 O O . GLY A 1 81 ? 6.251 -1.519 -6.211 1.00 97.81 81 GLY A O 1
ATOM 563 N N . ILE A 1 82 ? 6.427 -0.379 -8.135 1.00 96.88 82 ILE A N 1
ATOM 564 C CA . ILE A 1 82 ? 5.006 0.001 -8.201 1.00 96.88 82 ILE A CA 1
ATOM 565 C C . ILE A 1 82 ? 4.103 -1.242 -8.283 1.00 96.88 82 ILE A C 1
ATOM 567 O O . ILE A 1 82 ? 3.098 -1.326 -7.571 1.00 96.88 82 ILE A O 1
ATOM 571 N N . MET A 1 83 ? 4.459 -2.229 -9.111 1.00 97.62 83 MET A N 1
ATOM 572 C CA . MET A 1 83 ? 3.693 -3.473 -9.239 1.00 97.62 83 MET A CA 1
ATOM 573 C C . MET A 1 83 ? 3.707 -4.298 -7.948 1.00 97.62 83 MET A C 1
ATOM 575 O O . MET A 1 83 ? 2.658 -4.807 -7.554 1.00 97.62 83 MET A O 1
ATOM 579 N N . LEU A 1 84 ? 4.847 -4.380 -7.255 1.00 98.00 84 LEU A N 1
ATOM 580 C CA . LEU A 1 84 ? 4.973 -5.064 -5.965 1.00 98.00 84 LEU A CA 1
ATOM 581 C C . LEU A 1 84 ? 4.041 -4.447 -4.914 1.00 98.00 84 LEU A C 1
ATOM 583 O O . LEU A 1 84 ? 3.292 -5.156 -4.240 1.00 98.00 84 LEU A O 1
ATOM 587 N N . VAL A 1 85 ? 4.026 -3.118 -4.815 1.00 97.81 85 VAL A N 1
ATOM 588 C CA . VAL A 1 85 ? 3.118 -2.392 -3.915 1.00 97.81 85 VAL A CA 1
ATOM 589 C C . VAL A 1 85 ? 1.660 -2.619 -4.316 1.00 97.81 85 VAL A C 1
ATOM 591 O O . VAL A 1 85 ? 0.806 -2.880 -3.468 1.00 97.81 85 VAL A O 1
ATOM 594 N N . GLY A 1 86 ? 1.357 -2.594 -5.615 1.00 97.50 86 GLY A N 1
ATOM 595 C CA . GLY A 1 86 ? 0.03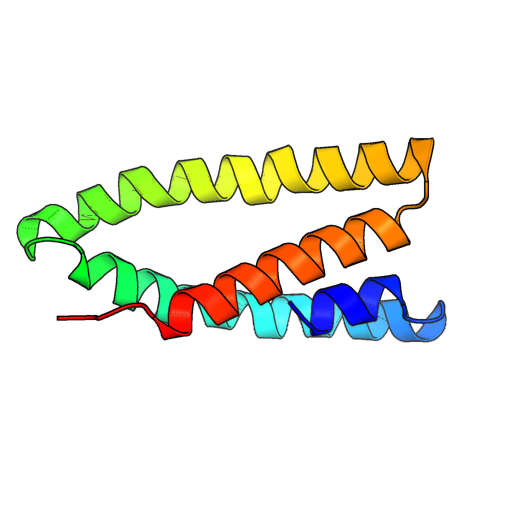1 -2.928 -6.126 1.00 97.50 86 GLY A CA 1
ATOM 596 C C . GLY A 1 86 ? -0.420 -4.348 -5.757 1.00 97.50 86 GLY A C 1
ATOM 597 O O . GLY A 1 86 ? -1.588 -4.540 -5.392 1.00 97.50 86 GLY A O 1
ATOM 598 N N . ALA A 1 87 ? 0.492 -5.321 -5.788 1.00 98.25 87 ALA A N 1
ATOM 599 C CA . ALA A 1 87 ? 0.248 -6.696 -5.362 1.00 98.25 87 ALA A CA 1
ATOM 600 C C . ALA A 1 87 ? -0.018 -6.777 -3.854 1.00 98.25 87 ALA A C 1
ATOM 602 O O . ALA A 1 87 ? -1.016 -7.373 -3.455 1.00 98.25 87 ALA A O 1
ATOM 603 N N . ALA A 1 88 ? 0.778 -6.095 -3.025 1.00 97.62 88 ALA A N 1
ATOM 604 C CA . ALA A 1 88 ? 0.551 -6.008 -1.581 1.00 97.62 88 ALA A CA 1
ATOM 605 C C . ALA A 1 88 ? -0.822 -5.399 -1.239 1.00 97.62 88 ALA A C 1
ATOM 607 O O . ALA A 1 88 ? -1.561 -5.961 -0.432 1.00 97.62 88 ALA A O 1
ATOM 608 N N . ILE A 1 89 ? -1.220 -4.304 -1.902 1.00 96.94 89 ILE A N 1
ATOM 609 C CA . ILE A 1 89 ? -2.551 -3.697 -1.712 1.00 96.94 89 ILE A CA 1
ATOM 610 C C . ILE A 1 89 ? -3.660 -4.681 -2.115 1.00 96.94 89 ILE A C 1
ATOM 612 O O . ILE A 1 89 ? -4.691 -4.767 -1.450 1.00 96.94 89 ILE A O 1
ATOM 616 N N . THR A 1 90 ? -3.468 -5.422 -3.208 1.00 97.31 90 THR A N 1
ATOM 617 C CA . THR A 1 90 ? -4.439 -6.430 -3.663 1.00 97.31 90 THR A CA 1
ATOM 618 C C . THR A 1 90 ? -4.533 -7.589 -2.670 1.00 97.31 90 THR A C 1
ATOM 620 O O . THR A 1 90 ? -5.637 -7.995 -2.322 1.00 97.31 90 THR A O 1
ATOM 623 N N . GLY A 1 91 ? -3.403 -8.055 -2.134 1.00 97.56 91 GLY A N 1
ATOM 624 C CA . GLY A 1 91 ? -3.358 -9.039 -1.055 1.00 97.56 91 GLY A CA 1
ATOM 625 C C . GLY A 1 91 ? -4.095 -8.562 0.197 1.00 97.56 91 GLY A C 1
ATOM 626 O O . GLY A 1 91 ? -4.912 -9.297 0.739 1.00 97.56 91 GLY A O 1
ATOM 627 N N . GLY A 1 92 ? -3.901 -7.304 0.604 1.00 94.69 92 GLY A N 1
ATOM 628 C CA . GLY A 1 92 ? -4.648 -6.695 1.709 1.00 94.69 92 GLY A CA 1
ATOM 629 C C . GLY A 1 92 ? -6.162 -6.661 1.468 1.00 94.69 92 GLY A C 1
ATOM 630 O O . GLY A 1 92 ? -6.935 -6.999 2.362 1.00 94.69 92 GLY A O 1
ATOM 631 N N . ALA A 1 93 ? -6.598 -6.329 0.250 1.00 94.50 93 ALA A N 1
ATOM 632 C CA . ALA A 1 93 ? -8.013 -6.373 -0.121 1.00 94.50 93 ALA A CA 1
ATOM 633 C C . ALA A 1 93 ? -8.589 -7.801 -0.068 1.00 94.50 93 ALA A C 1
ATOM 635 O O . ALA A 1 93 ? -9.707 -7.990 0.404 1.00 94.50 93 ALA A O 1
ATOM 636 N N . LEU A 1 94 ? -7.822 -8.810 -0.494 1.00 96.00 94 LEU A N 1
ATOM 637 C CA . LEU A 1 94 ? -8.221 -10.218 -0.389 1.00 96.00 94 LEU A CA 1
ATOM 638 C C . LEU A 1 94 ? -8.290 -10.687 1.070 1.00 96.00 94 LEU A C 1
ATOM 640 O O . LEU A 1 94 ? -9.225 -11.390 1.442 1.00 96.00 94 LEU A O 1
ATOM 644 N N . LEU A 1 95 ? -7.348 -10.266 1.918 1.00 94.38 95 LEU A N 1
ATOM 645 C CA . LEU A 1 95 ? -7.391 -10.543 3.357 1.00 94.38 95 LEU A CA 1
ATOM 646 C C . LEU A 1 95 ? -8.625 -9.914 4.017 1.00 94.38 95 LEU A C 1
ATOM 648 O O . LEU A 1 95 ? -9.236 -10.534 4.886 1.00 94.38 95 LEU A O 1
ATOM 652 N N . ALA A 1 96 ? -9.039 -8.727 3.567 1.00 92.69 96 ALA A N 1
ATOM 653 C CA . ALA A 1 96 ? -10.226 -8.051 4.081 1.00 92.69 96 ALA A CA 1
ATOM 654 C C . ALA A 1 96 ? -11.537 -8.818 3.817 1.00 92.69 96 ALA A C 1
ATOM 656 O O . ALA A 1 96 ? -12.494 -8.629 4.561 1.00 92.69 96 ALA A O 1
ATOM 657 N N . VAL A 1 97 ? -11.587 -9.729 2.834 1.00 92.88 97 VAL A N 1
ATOM 658 C CA . VAL A 1 97 ? -12.755 -10.609 2.602 1.00 92.88 97 VAL A CA 1
ATOM 659 C C . VAL A 1 97 ? -13.041 -11.502 3.816 1.00 92.88 97 VAL A C 1
ATOM 661 O O . VAL A 1 97 ? -14.188 -11.854 4.080 1.00 92.88 97 VAL A O 1
ATOM 664 N N . TRP A 1 98 ? -12.011 -11.831 4.595 1.00 94.38 98 TRP A N 1
ATOM 665 C CA . TRP A 1 98 ? -12.125 -12.653 5.800 1.00 94.38 98 TRP A CA 1
ATOM 666 C C . TRP A 1 98 ? -12.423 -11.834 7.062 1.00 94.38 98 TRP A C 1
ATOM 668 O O . TRP A 1 98 ? -12.570 -12.400 8.150 1.00 94.38 98 TRP A O 1
ATOM 678 N N . LEU A 1 99 ? -12.513 -10.505 6.943 1.00 90.69 99 LEU A N 1
ATOM 679 C CA . LEU A 1 99 ? -12.761 -9.618 8.069 1.00 90.69 99 LEU A CA 1
ATOM 680 C C . LEU A 1 99 ? -14.216 -9.739 8.533 1.00 90.69 99 LEU A C 1
ATOM 682 O O . LEU A 1 99 ? -15.154 -9.352 7.840 1.00 90.69 99 LEU A O 1
ATOM 686 N N . LYS A 1 100 ? -14.407 -10.237 9.756 1.00 88.38 100 LYS A N 1
ATOM 687 C CA . LYS A 1 100 ? -15.721 -10.298 10.402 1.00 88.38 100 LYS A CA 1
ATOM 688 C C . LYS A 1 100 ? -15.965 -9.018 11.189 1.00 88.38 100 LYS A C 1
ATOM 690 O O . LYS A 1 100 ? -15.413 -8.841 12.272 1.00 88.38 100 LYS A O 1
ATOM 695 N N . LEU A 1 101 ? -16.807 -8.145 10.649 1.00 83.06 101 LEU A N 1
ATOM 696 C CA . LEU A 1 101 ? -17.282 -6.958 11.351 1.00 83.06 101 LEU A CA 1
ATOM 697 C C . LEU A 1 101 ? -18.475 -7.355 12.228 1.00 83.06 101 LEU A C 1
ATOM 699 O O . LEU A 1 101 ? -19.492 -7.804 11.701 1.00 83.06 101 LEU A O 1
ATOM 703 N N . ARG A 1 102 ? -18.318 -7.236 13.548 1.00 66.19 102 ARG A N 1
ATOM 704 C CA . ARG A 1 102 ? -19.408 -7.409 14.518 1.00 66.19 102 ARG A CA 1
ATOM 705 C C . ARG A 1 102 ? -20.163 -6.101 14.724 1.00 66.19 102 ARG A C 1
ATOM 707 O O . ARG A 1 102 ? -19.553 -5.026 14.510 1.00 66.19 102 ARG A O 1
#

Sequence (102 aa):
GITTISMGAAPGRWVLAAVFVQPLLAVCFFPAGFAALSRIGPSGSRNLAVSLTIPIAFLLGGGAVPSLIGLMGDVVSFAAGIMLVGAAITGGALLAVWLKLR

Foldseek 3Di:
DVLLLCLLVPDDVCVVVSVVVVVVVVVVVPVVVLVQLCQPDDVVCSVVSCVVPVVVCCCCVVPVLVVQLVVCCVVPRSSVSSNVVVVVVVVVVVVCVVRDRD

Solvent-accessible surface area (backbone atoms only — not comparable to full-atom values): 5459 Å² total; per-residue (Å²): 54,69,56,38,27,49,37,36,69,38,59,78,83,49,29,60,57,29,67,58,53,37,56,67,57,55,58,62,45,54,66,57,52,51,56,54,50,47,46,74,52,58,82,88,45,28,68,56,50,49,65,61,46,51,60,54,50,46,47,44,61,70,41,51,46,52,52,49,26,51,52,27,40,76,77,77,29,49,38,58,26,38,27,52,52,12,48,52,46,38,49,52,56,59,56,52,74,74,61,83,82,111

Mean predicted aligned error: 3.42 Å

pLDDT: mean 93.66, std 4.26, range [66.19, 98.25]

Secondary structure (DSSP, 8-state):
-HHHHHHHHS-HHHHHHHHHHHHHHHTTHHHHHHHHHTTSS-GGGHHHHHHHHHHHHHIIIIIIHHHHHHHHHHHT-HHHHHHHHHHHHHHHHHHHTT----

Radius of gyration: 15.74 Å; Cα contacts (8 Å, |Δi|>4): 84; chains: 1; bounding box: 38×23×46 Å